Protein AF-A0A9N8VXC2-F1 (afdb_monomer)

Mean predicted aligned error: 11.15 Å

Organism: Funneliformis mosseae (NCBI:txid27381)

pLDDT: mean 72.73, std 16.95, range [31.19, 93.06]

Structure (mmCIF, N/CA/C/O backbone):
data_AF-A0A9N8VXC2-F1
#
_entry.id   AF-A0A9N8VXC2-F1
#
loop_
_atom_site.group_PDB
_atom_site.id
_atom_site.type_symbol
_atom_site.label_atom_id
_atom_site.label_alt_id
_atom_site.label_comp_id
_atom_site.label_asym_id
_atom_site.label_entity_id
_atom_site.label_seq_id
_atom_site.pdbx_PDB_ins_code
_atom_site.Cartn_x
_atom_site.Cartn_y
_atom_site.Cartn_z
_atom_site.occupancy
_atom_site.B_iso_or_equiv
_atom_site.auth_seq_id
_atom_site.auth_comp_id
_atom_site.auth_asym_id
_atom_site.auth_atom_id
_atom_site.pdbx_PDB_model_num
ATOM 1 N N . MET A 1 1 ? 21.798 -2.356 41.380 1.00 34.47 1 MET A N 1
ATOM 2 C CA . MET A 1 1 ? 22.420 -2.398 40.042 1.00 34.47 1 MET A CA 1
ATOM 3 C C . MET A 1 1 ? 21.360 -2.926 39.099 1.00 34.47 1 MET A C 1
ATOM 5 O O . MET A 1 1 ? 20.971 -4.073 39.257 1.00 34.47 1 MET A O 1
ATOM 9 N N . GLY A 1 2 ? 20.783 -2.063 38.264 1.00 38.66 2 GLY A N 1
ATOM 10 C CA . GLY A 1 2 ? 19.806 -2.486 37.261 1.00 38.66 2 GLY A CA 1
ATOM 11 C C . GLY A 1 2 ? 20.542 -3.068 36.063 1.00 38.66 2 GLY A C 1
ATOM 12 O O . GLY A 1 2 ? 21.576 -2.523 35.674 1.00 38.66 2 GLY A O 1
ATOM 13 N N . GLU A 1 3 ? 20.047 -4.178 35.522 1.00 34.31 3 GLU A N 1
ATOM 14 C CA . GLU A 1 3 ? 20.543 -4.687 34.247 1.00 34.31 3 GLU A CA 1
ATOM 15 C C . GLU A 1 3 ? 20.390 -3.607 33.165 1.00 34.31 3 GLU A C 1
ATOM 17 O O . GLU A 1 3 ? 19.384 -2.887 33.148 1.00 34.31 3 GLU A O 1
ATOM 22 N N . PRO A 1 4 ? 21.385 -3.452 32.277 1.00 35.88 4 PRO A N 1
ATOM 23 C CA . PRO A 1 4 ? 21.271 -2.522 31.172 1.00 35.88 4 PRO A CA 1
ATOM 24 C C . PRO A 1 4 ? 20.141 -2.984 30.239 1.00 35.88 4 PRO A C 1
ATOM 26 O O . PRO A 1 4 ? 19.929 -4.190 30.081 1.00 35.88 4 PRO A O 1
ATOM 29 N N . PRO A 1 5 ? 19.415 -2.051 29.598 1.00 38.06 5 PRO A N 1
ATOM 30 C CA . PRO A 1 5 ? 18.391 -2.409 28.630 1.00 38.06 5 PRO A CA 1
ATOM 31 C C . PRO A 1 5 ? 19.024 -3.254 27.523 1.00 38.06 5 PRO A C 1
ATOM 33 O O . PRO A 1 5 ? 19.973 -2.824 26.864 1.00 38.06 5 PRO A O 1
ATOM 36 N N . GLN A 1 6 ? 18.510 -4.472 27.341 1.00 33.84 6 GLN A N 1
ATOM 37 C CA . GLN A 1 6 ? 18.913 -5.330 26.237 1.00 33.84 6 GLN A CA 1
ATOM 38 C C . GLN A 1 6 ? 18.535 -4.634 24.931 1.00 33.84 6 GLN A C 1
ATOM 40 O O . GLN A 1 6 ? 17.363 -4.500 24.580 1.00 33.84 6 GLN A O 1
ATOM 45 N N . LEU A 1 7 ? 19.557 -4.164 24.223 1.00 31.19 7 LEU A N 1
ATOM 46 C CA . LEU A 1 7 ? 19.438 -3.676 22.865 1.00 31.19 7 LEU A CA 1
ATOM 47 C C . LEU A 1 7 ? 19.056 -4.884 21.995 1.00 31.19 7 LEU A C 1
ATOM 49 O O . LEU A 1 7 ? 19.912 -5.691 21.634 1.00 31.19 7 LEU A O 1
ATOM 53 N N . VAL A 1 8 ? 17.766 -5.051 21.693 1.00 35.34 8 VAL A N 1
ATOM 54 C CA . VAL A 1 8 ? 17.322 -6.025 20.688 1.00 35.34 8 VAL A CA 1
ATOM 55 C C . VAL A 1 8 ? 17.773 -5.494 19.334 1.00 35.34 8 VAL A C 1
ATOM 57 O O . VAL A 1 8 ? 17.096 -4.707 18.675 1.00 35.34 8 VAL A O 1
ATOM 60 N N . MET A 1 9 ? 18.981 -5.890 18.953 1.00 32.75 9 MET A N 1
ATOM 61 C CA . MET A 1 9 ? 19.556 -5.639 17.646 1.00 32.75 9 MET A CA 1
ATOM 62 C C . MET A 1 9 ? 18.791 -6.518 16.648 1.00 32.75 9 MET A C 1
ATOM 64 O O . MET A 1 9 ? 19.136 -7.679 16.436 1.00 32.75 9 MET A O 1
ATOM 68 N N . TYR A 1 10 ? 17.711 -5.996 16.058 1.00 39.22 10 TYR A N 1
ATOM 69 C CA . TYR A 1 10 ? 17.174 -6.587 14.836 1.00 39.22 10 TYR A CA 1
ATOM 70 C C . TYR A 1 10 ? 18.282 -6.476 13.797 1.00 39.22 10 TYR A C 1
ATOM 72 O O . TYR A 1 10 ? 18.588 -5.386 13.317 1.00 39.22 10 TYR A O 1
ATOM 80 N N . ALA A 1 11 ? 18.941 -7.597 13.523 1.00 44.69 11 ALA A N 1
ATOM 81 C CA . ALA A 1 11 ? 19.957 -7.676 12.498 1.00 44.69 11 ALA A CA 1
ATOM 82 C C . ALA A 1 11 ? 19.390 -7.062 11.207 1.00 44.69 11 ALA A C 1
ATOM 84 O O . ALA A 1 11 ? 18.290 -7.417 10.773 1.00 44.69 11 ALA A O 1
ATOM 85 N N . SER A 1 12 ? 20.128 -6.117 10.626 1.00 52.47 12 SER A N 1
ATOM 86 C CA . SER A 1 12 ? 19.813 -5.402 9.388 1.00 52.47 12 SER A CA 1
ATOM 87 C C . SER A 1 12 ? 19.928 -6.334 8.178 1.00 52.47 12 SER A C 1
ATOM 89 O O . SER A 1 12 ? 20.751 -6.130 7.292 1.00 52.47 12 SER A O 1
ATOM 91 N N . TRP A 1 13 ? 19.174 -7.429 8.182 1.00 59.50 13 TRP A N 1
ATOM 92 C CA . TRP A 1 13 ? 19.099 -8.329 7.043 1.00 59.50 13 TRP A CA 1
ATOM 93 C C . TRP A 1 13 ? 18.421 -7.568 5.923 1.00 59.50 13 TRP A C 1
ATOM 95 O O . TRP A 1 13 ? 17.366 -6.983 6.161 1.00 59.50 13 TRP A O 1
ATOM 105 N N . ASP A 1 14 ? 18.979 -7.587 4.724 1.00 75.94 14 ASP A N 1
ATOM 106 C CA . ASP A 1 14 ? 18.288 -7.048 3.561 1.00 75.94 14 ASP A CA 1
ATOM 107 C C . ASP A 1 14 ? 17.026 -7.870 3.285 1.00 75.94 14 ASP A C 1
ATOM 109 O O . ASP A 1 14 ? 16.979 -9.084 3.506 1.00 75.94 14 ASP A O 1
ATOM 113 N N . PHE A 1 15 ? 15.955 -7.204 2.854 1.00 80.38 15 PHE A N 1
ATOM 114 C CA . PHE A 1 15 ? 14.743 -7.911 2.463 1.00 80.38 15 PHE A CA 1
ATOM 115 C C . PHE A 1 15 ? 15.002 -8.706 1.178 1.00 80.38 15 PHE A C 1
ATOM 117 O O . PHE A 1 15 ? 15.416 -8.144 0.166 1.00 80.38 15 PHE A O 1
ATOM 124 N N . GLN A 1 16 ? 14.735 -10.011 1.219 1.00 76.88 16 GLN A N 1
ATOM 125 C CA . GLN A 1 16 ? 14.903 -10.901 0.075 1.00 76.88 16 GLN A CA 1
ATOM 126 C C . GLN A 1 16 ? 13.536 -11.320 -0.455 1.00 76.88 16 GLN A C 1
ATOM 128 O O . GLN A 1 16 ? 12.790 -12.049 0.200 1.00 76.88 16 GLN A O 1
ATOM 133 N N . LEU A 1 17 ? 13.213 -10.847 -1.655 1.00 82.00 17 LEU A N 1
ATOM 134 C CA . LEU A 1 17 ? 12.037 -11.288 -2.388 1.00 82.00 17 LEU A CA 1
ATOM 135 C C . LEU A 1 17 ? 12.358 -12.609 -3.091 1.00 82.00 17 LEU A C 1
ATOM 137 O O . LEU A 1 17 ? 13.365 -12.688 -3.788 1.00 82.00 17 LEU A O 1
ATOM 141 N N . SER A 1 18 ? 11.501 -13.622 -2.948 1.00 85.56 18 SER A N 1
ATOM 142 C CA . SER A 1 18 ? 11.662 -14.865 -3.719 1.00 85.56 18 SER A CA 1
ATOM 143 C C . SER A 1 18 ? 11.607 -14.604 -5.230 1.00 85.56 18 SER A C 1
ATOM 145 O O . SER A 1 18 ? 10.838 -13.751 -5.687 1.00 85.56 18 SER A O 1
ATOM 147 N N . ASP A 1 19 ? 12.385 -15.359 -6.007 1.00 87.50 19 ASP A N 1
ATOM 148 C CA . ASP A 1 19 ? 12.427 -15.229 -7.470 1.00 87.50 19 ASP A CA 1
ATOM 149 C C . ASP A 1 19 ? 11.069 -15.521 -8.122 1.00 87.50 19 ASP A C 1
ATOM 151 O O . ASP A 1 19 ? 10.680 -14.848 -9.081 1.00 87.50 19 ASP A O 1
ATOM 155 N N . ASP A 1 20 ? 10.299 -16.455 -7.560 1.00 89.81 20 ASP A N 1
ATOM 156 C CA . ASP A 1 20 ? 8.938 -16.763 -8.010 1.00 89.81 20 ASP A CA 1
ATOM 157 C C . ASP A 1 20 ? 8.014 -15.551 -7.855 1.00 89.81 20 ASP A C 1
ATOM 159 O O . ASP A 1 20 ? 7.316 -15.155 -8.794 1.00 89.81 20 ASP A O 1
ATOM 163 N N . LEU A 1 21 ? 8.042 -14.909 -6.681 1.00 86.44 21 LEU A N 1
ATOM 164 C CA . LEU A 1 21 ? 7.258 -13.705 -6.418 1.00 86.44 21 LEU A CA 1
ATOM 165 C C . LEU A 1 21 ? 7.731 -12.541 -7.293 1.00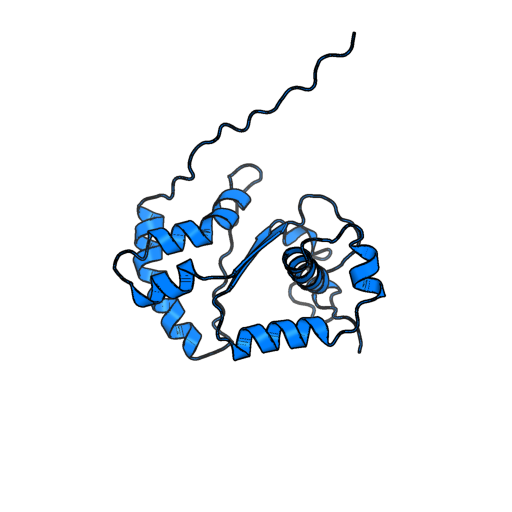 86.44 21 LEU A C 1
ATOM 167 O O . LEU A 1 21 ? 6.904 -11.813 -7.836 1.00 86.44 21 LEU A O 1
ATOM 171 N N . ARG A 1 22 ? 9.043 -12.395 -7.495 1.00 89.56 22 ARG A N 1
ATOM 172 C CA . ARG A 1 22 ? 9.618 -11.392 -8.399 1.00 89.56 22 ARG A CA 1
ATOM 173 C C . ARG A 1 22 ? 9.107 -11.561 -9.827 1.00 89.56 22 ARG A C 1
ATOM 175 O O . ARG A 1 22 ? 8.655 -10.593 -10.434 1.00 89.56 22 ARG A O 1
ATOM 182 N N . THR A 1 23 ? 9.140 -12.790 -10.334 1.00 90.81 23 THR A N 1
ATOM 183 C CA . THR A 1 23 ? 8.685 -13.149 -11.683 1.00 90.81 23 THR A CA 1
ATOM 184 C C . THR A 1 23 ? 7.185 -12.919 -11.836 1.00 90.81 23 THR A C 1
ATOM 186 O O . THR A 1 23 ? 6.733 -12.345 -12.828 1.00 90.81 23 THR A O 1
ATOM 189 N N . MET A 1 24 ? 6.399 -13.307 -10.830 1.00 93.06 24 MET A N 1
ATOM 190 C CA . MET A 1 24 ? 4.964 -13.044 -10.806 1.00 93.06 24 MET A CA 1
ATOM 191 C C . MET A 1 24 ? 4.661 -11.542 -10.801 1.00 93.06 24 MET A C 1
ATOM 193 O O . MET A 1 24 ? 3.808 -11.107 -11.571 1.00 93.06 24 MET A O 1
ATOM 197 N N . LEU A 1 25 ? 5.344 -10.739 -9.978 1.00 92.19 25 LEU A N 1
ATOM 198 C CA . LEU A 1 25 ? 5.128 -9.289 -9.927 1.00 92.19 25 LEU A CA 1
ATOM 199 C C . LEU A 1 25 ? 5.480 -8.618 -11.254 1.00 92.19 25 LEU A C 1
ATOM 201 O O . LEU A 1 2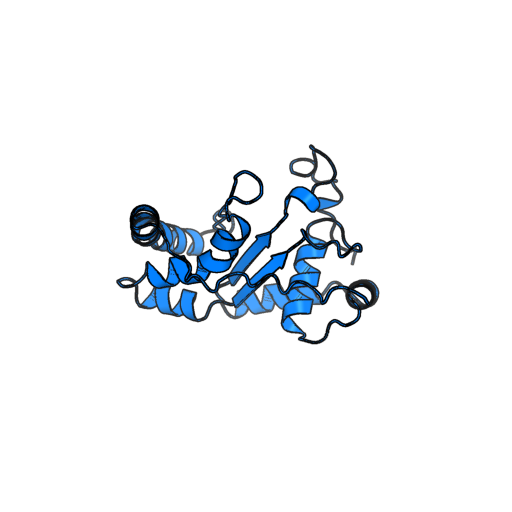5 ? 4.684 -7.819 -11.746 1.00 92.19 25 LEU A O 1
ATOM 205 N N . ALA A 1 26 ? 6.603 -9.002 -11.867 1.00 91.88 26 ALA A N 1
ATOM 206 C CA . ALA A 1 26 ? 7.015 -8.491 -13.172 1.00 91.88 26 ALA A CA 1
ATOM 207 C C . ALA A 1 26 ? 5.952 -8.743 -14.256 1.00 91.88 26 ALA A C 1
ATOM 209 O O . ALA A 1 26 ? 5.751 -7.907 -15.132 1.00 91.88 26 ALA A O 1
ATOM 210 N N . ARG A 1 27 ? 5.235 -9.873 -14.178 1.00 91.56 27 ARG A N 1
ATOM 211 C CA . ARG A 1 27 ? 4.189 -10.246 -15.139 1.00 91.56 27 ARG A CA 1
ATOM 212 C C . ARG A 1 27 ? 2.826 -9.623 -14.827 1.00 91.56 27 ARG A C 1
ATOM 214 O O . ARG A 1 27 ? 2.170 -9.087 -15.717 1.00 91.56 27 ARG A O 1
ATOM 221 N N . GLU A 1 28 ? 2.367 -9.731 -13.584 1.00 90.88 28 GLU A N 1
ATOM 222 C CA . GLU A 1 28 ? 0.980 -9.422 -13.213 1.00 90.88 28 GLU A CA 1
ATOM 223 C C . GLU A 1 28 ? 0.768 -7.946 -12.861 1.00 90.88 28 GLU A C 1
ATOM 225 O O . GLU A 1 28 ? -0.292 -7.392 -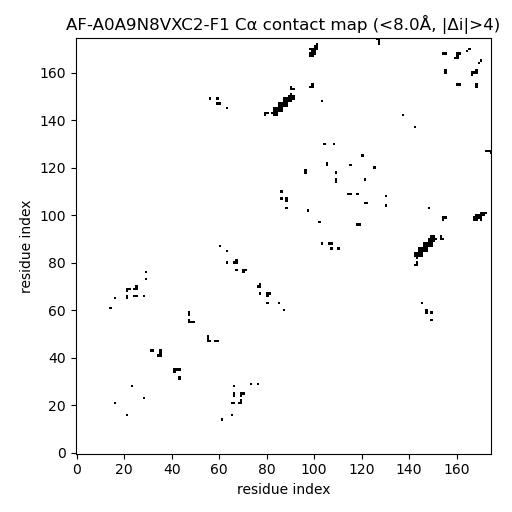13.163 1.00 90.88 28 GLU A O 1
ATOM 230 N N . PHE A 1 29 ? 1.756 -7.284 -12.249 1.00 90.38 29 PHE A N 1
ATOM 231 C CA . PHE A 1 29 ? 1.598 -5.898 -11.802 1.00 90.38 29 PHE A CA 1
ATOM 232 C C . PHE A 1 29 ? 1.360 -4.923 -12.973 1.00 90.38 29 PHE A C 1
ATOM 234 O O . PHE A 1 29 ? 0.394 -4.156 -12.905 1.00 90.38 29 PHE A O 1
ATOM 241 N N . PRO A 1 30 ? 2.139 -4.957 -14.079 1.00 89.19 30 PRO A N 1
ATOM 242 C CA . PRO A 1 30 ? 1.900 -4.075 -15.225 1.00 89.19 30 PRO A CA 1
ATOM 243 C C . PRO A 1 30 ? 0.535 -4.300 -15.868 1.00 89.19 30 PRO A C 1
ATOM 245 O O . PRO A 1 30 ? -0.170 -3.339 -16.175 1.00 89.19 30 PRO A O 1
ATOM 248 N N . LYS A 1 31 ? 0.137 -5.571 -16.016 1.00 87.44 31 LYS A N 1
ATOM 249 C CA . LYS A 1 31 ? -1.157 -5.951 -16.586 1.00 87.44 31 LYS A CA 1
ATOM 250 C C . LYS A 1 31 ? -2.303 -5.309 -15.804 1.00 87.44 31 LYS A C 1
ATOM 252 O O . LYS A 1 31 ? -3.126 -4.601 -16.383 1.00 87.44 31 LYS A O 1
ATOM 257 N N . ARG A 1 32 ? -2.298 -5.473 -14.478 1.00 83.00 32 ARG A N 1
ATOM 258 C CA . ARG A 1 32 ? -3.327 -4.890 -13.607 1.00 83.00 32 ARG A CA 1
ATOM 259 C C . ARG A 1 32 ? -3.254 -3.369 -13.530 1.00 83.00 32 ARG A C 1
ATOM 261 O O . ARG A 1 32 ? -4.276 -2.719 -13.327 1.00 83.00 32 ARG A O 1
ATOM 268 N N . TYR A 1 33 ? -2.071 -2.774 -13.678 1.00 80.12 33 TYR A N 1
ATOM 269 C CA . TYR A 1 33 ? -1.928 -1.316 -13.680 1.00 80.12 33 TYR A CA 1
ATOM 270 C C . TYR A 1 33 ? -2.615 -0.691 -14.901 1.00 80.12 33 TYR A C 1
ATOM 272 O O . TYR A 1 33 ? -3.333 0.299 -14.771 1.00 80.12 33 TYR A O 1
ATOM 280 N N . CYS A 1 34 ? -2.464 -1.305 -16.076 1.00 75.06 34 CYS A N 1
ATOM 281 C CA . CYS A 1 34 ? -3.152 -0.874 -17.293 1.00 75.06 34 CYS A CA 1
ATOM 282 C C . CYS A 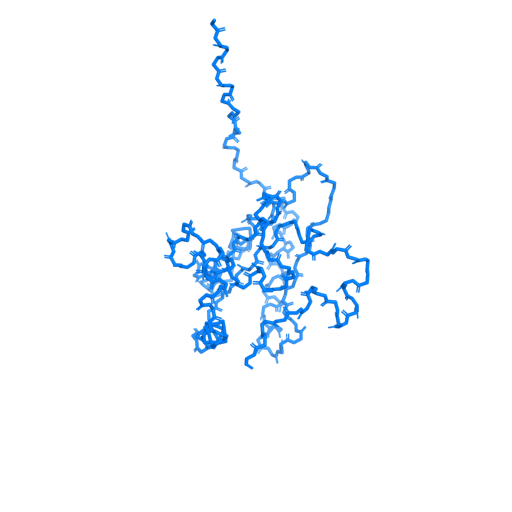1 34 ? -4.675 -1.078 -17.224 1.00 75.06 34 CYS A C 1
ATOM 284 O O . CYS A 1 34 ? -5.423 -0.271 -17.774 1.00 75.06 34 CYS A O 1
ATOM 286 N N . GLU A 1 35 ? -5.141 -2.134 -16.553 1.00 72.88 35 GLU A N 1
ATOM 287 C CA . GLU A 1 35 ? -6.571 -2.376 -16.314 1.00 72.88 35 GLU A CA 1
ATOM 288 C C . GLU A 1 35 ? -7.172 -1.325 -15.361 1.00 72.88 35 GLU A C 1
ATOM 290 O O . GLU A 1 35 ? -8.248 -0.797 -15.640 1.00 72.88 35 GLU A O 1
ATOM 295 N N . TYR A 1 36 ? -6.448 -0.937 -14.300 1.00 67.06 36 TYR A N 1
ATOM 296 C CA . TYR A 1 36 ? -6.883 0.084 -13.335 1.00 67.06 36 TYR A CA 1
ATOM 297 C C . TYR A 1 36 ? -7.134 1.460 -13.963 1.00 67.06 36 TYR A C 1
ATOM 299 O O . TYR A 1 36 ? -8.085 2.139 -13.579 1.00 67.06 36 TYR A O 1
ATOM 307 N N . GLN A 1 37 ? -6.343 1.872 -14.962 1.00 61.44 37 GLN A N 1
ATOM 308 C CA . GLN A 1 37 ? -6.558 3.161 -15.640 1.00 61.44 37 GLN A CA 1
ATOM 309 C C . GLN A 1 37 ? -7.949 3.289 -16.291 1.00 61.44 37 GLN A C 1
ATOM 311 O O . GLN A 1 37 ? -8.320 4.381 -16.719 1.00 61.44 37 GLN A O 1
ATOM 316 N N . ARG A 1 38 ? -8.723 2.199 -16.371 1.00 55.16 38 ARG A N 1
ATOM 317 C CA . ARG A 1 38 ? -10.046 2.172 -16.991 1.00 55.16 38 ARG A CA 1
ATOM 318 C C . ARG A 1 38 ? -11.214 2.224 -15.997 1.00 55.16 38 ARG A C 1
ATOM 320 O O . ARG A 1 38 ? -12.291 2.622 -16.429 1.00 55.16 38 ARG A O 1
ATOM 327 N N . ASP A 1 39 ? -11.049 1.862 -14.715 1.00 58.31 39 ASP A N 1
ATOM 328 C CA . ASP A 1 39 ? -12.178 1.769 -13.763 1.00 58.31 39 ASP A CA 1
ATOM 329 C C . ASP A 1 39 ? -11.770 1.765 -12.263 1.00 58.31 39 ASP A C 1
ATOM 331 O O . ASP A 1 39 ? -10.869 1.037 -11.843 1.00 58.31 39 ASP A O 1
ATOM 335 N N . LYS A 1 40 ? -12.506 2.524 -11.427 1.00 57.69 40 LYS A N 1
ATOM 336 C CA . LYS A 1 40 ? -12.337 2.628 -9.959 1.00 57.69 40 LYS A CA 1
ATOM 337 C C . LYS A 1 40 ? -12.639 1.323 -9.214 1.00 57.69 40 LYS A C 1
ATOM 339 O O . LYS A 1 40 ? -12.132 1.132 -8.112 1.00 57.69 40 LYS A O 1
ATOM 344 N N . VAL A 1 41 ? -13.441 0.428 -9.798 1.00 56.34 41 VAL A N 1
ATOM 345 C CA . VAL A 1 41 ? -13.775 -0.883 -9.203 1.00 56.34 41 VAL A CA 1
ATOM 346 C C . VAL A 1 41 ? -12.544 -1.802 -9.118 1.00 56.34 41 VAL A C 1
ATOM 348 O O . VAL A 1 41 ? -12.501 -2.709 -8.292 1.00 56.34 41 VAL A O 1
ATOM 351 N N . HIS A 1 42 ? -11.499 -1.532 -9.908 1.00 59.53 42 HIS A N 1
ATOM 352 C CA . HIS A 1 42 ? -10.312 -2.383 -10.035 1.00 59.53 42 HIS A CA 1
ATOM 353 C C . HIS A 1 42 ? -9.110 -1.876 -9.222 1.00 59.53 42 HIS A C 1
ATOM 355 O O . HIS A 1 42 ? -7.958 -2.127 -9.587 1.00 59.53 42 HIS A O 1
ATOM 361 N N . MET A 1 43 ? -9.351 -1.150 -8.121 1.00 70.69 43 MET A N 1
ATOM 362 C CA . MET A 1 43 ? -8.272 -0.718 -7.230 1.00 70.69 43 MET A CA 1
ATOM 363 C C . MET A 1 43 ? -7.489 -1.936 -6.728 1.00 70.69 43 MET A C 1
ATOM 365 O O . MET A 1 43 ? -8.034 -2.835 -6.082 1.00 70.69 43 MET A O 1
ATOM 369 N N . GLN A 1 44 ? -6.194 -1.976 -7.044 1.00 79.62 44 GLN A N 1
ATOM 370 C CA . GLN A 1 44 ? -5.363 -3.131 -6.728 1.00 79.62 44 GLN A CA 1
ATOM 371 C C . GLN A 1 44 ? -5.195 -3.267 -5.217 1.00 79.62 44 GLN A C 1
ATOM 373 O O . GLN A 1 44 ? -4.566 -2.431 -4.572 1.00 79.62 44 GLN A O 1
ATOM 378 N N . THR A 1 45 ? -5.736 -4.351 -4.671 1.00 84.88 45 THR A N 1
ATOM 379 C CA . THR A 1 45 ? -5.634 -4.685 -3.252 1.00 84.88 45 THR A CA 1
ATOM 380 C C . THR A 1 45 ? -4.814 -5.960 -3.098 1.00 84.88 45 THR A C 1
ATOM 382 O O . THR A 1 45 ? -5.116 -6.979 -3.719 1.00 84.88 45 THR A O 1
ATOM 385 N N . TYR A 1 46 ? -3.778 -5.899 -2.263 1.00 88.56 46 TYR A N 1
ATOM 386 C CA . TYR A 1 46 ? -2.905 -7.025 -1.938 1.00 88.56 46 TYR A CA 1
ATOM 387 C C . TYR A 1 46 ? -3.062 -7.358 -0.455 1.00 88.56 46 TYR A C 1
ATOM 389 O O . TYR A 1 46 ? -2.925 -6.480 0.394 1.00 88.56 46 TYR A O 1
ATOM 397 N N . LEU A 1 47 ? -3.359 -8.621 -0.143 1.00 89.75 47 LEU A N 1
ATOM 398 C CA . LEU A 1 47 ? -3.572 -9.088 1.226 1.00 89.75 47 LEU A CA 1
ATOM 399 C C . LEU A 1 47 ? -2.429 -10.010 1.647 1.00 89.75 47 LEU A C 1
ATOM 401 O O . LEU A 1 47 ? -2.199 -11.051 1.033 1.00 89.75 47 LEU A O 1
ATOM 405 N N . PHE A 1 48 ? -1.738 -9.641 2.722 1.00 88.44 48 PHE A N 1
ATOM 406 C CA . PHE A 1 48 ? -0.686 -10.450 3.332 1.00 88.44 48 PHE A CA 1
ATOM 407 C C . PHE A 1 48 ? -1.269 -11.188 4.540 1.00 88.44 48 PHE A C 1
ATOM 409 O O . PHE A 1 48 ? -1.426 -10.606 5.610 1.00 88.44 48 PHE A O 1
ATOM 416 N N . LEU A 1 49 ? -1.609 -12.469 4.366 1.00 87.88 49 LEU A N 1
ATOM 417 C CA . LEU A 1 49 ? -2.251 -13.305 5.388 1.00 87.88 49 LEU A CA 1
ATOM 418 C C . LEU A 1 49 ? -1.324 -14.450 5.807 1.00 87.88 49 LEU A C 1
ATOM 420 O O . LEU A 1 49 ? -0.856 -15.207 4.964 1.00 87.88 49 LEU A O 1
ATOM 424 N N . ALA A 1 50 ? -1.051 -14.563 7.106 1.00 85.88 50 ALA A N 1
ATOM 425 C CA . ALA A 1 50 ? -0.194 -15.580 7.724 1.00 85.88 50 ALA A CA 1
ATOM 426 C C . ALA A 1 50 ? -0.220 -15.459 9.267 1.00 85.88 50 ALA A C 1
ATOM 428 O O . ALA A 1 50 ? -0.752 -14.491 9.822 1.00 85.88 50 ALA A O 1
ATOM 429 N N . GLY A 1 51 ? 0.395 -16.413 9.971 1.00 84.19 51 GLY A N 1
ATOM 430 C CA . GLY A 1 51 ? 0.529 -16.400 11.435 1.00 84.19 51 GLY A CA 1
ATOM 431 C C . GLY A 1 51 ? 1.376 -15.241 11.983 1.00 84.19 51 GLY A C 1
ATOM 432 O O . GLY A 1 51 ? 2.047 -14.519 11.241 1.00 84.19 51 GLY A O 1
ATOM 433 N N . ALA A 1 52 ? 1.330 -15.010 13.296 1.00 82.31 52 ALA A N 1
ATOM 434 C CA . ALA A 1 52 ? 2.209 -14.036 13.950 1.00 82.31 52 ALA A CA 1
ATOM 435 C C . ALA A 1 52 ? 3.692 -14.409 13.741 1.00 82.31 52 ALA A C 1
ATOM 437 O O . ALA A 1 52 ? 4.035 -15.586 13.676 1.00 82.31 52 ALA A O 1
ATOM 438 N N . GLY A 1 53 ? 4.567 -13.410 13.590 1.00 82.19 53 GLY A N 1
ATOM 439 C CA . GLY A 1 53 ? 6.011 -13.633 13.421 1.00 82.19 53 GLY A CA 1
ATOM 440 C C . GLY A 1 53 ? 6.471 -14.120 12.038 1.00 82.19 53 GLY A C 1
ATOM 441 O O . GLY A 1 53 ? 7.667 -14.271 11.827 1.00 82.19 53 GLY A O 1
ATOM 442 N N . THR A 1 54 ? 5.581 -14.303 11.057 1.00 85.75 54 THR A N 1
ATOM 443 C CA . THR A 1 54 ? 5.951 -14.809 9.714 1.00 85.75 54 THR A CA 1
ATOM 444 C C . THR A 1 54 ? 6.429 -13.727 8.735 1.00 85.75 54 THR A C 1
ATOM 446 O O . THR A 1 54 ? 6.519 -13.964 7.533 1.00 85.75 54 THR A O 1
ATOM 449 N N . GLY A 1 55 ? 6.673 -12.503 9.211 1.00 85.62 55 GLY A N 1
ATOM 450 C CA . GLY A 1 55 ? 7.153 -11.403 8.370 1.00 85.62 55 GLY A CA 1
ATOM 451 C C . GLY A 1 55 ? 6.098 -10.746 7.467 1.00 85.62 55 GLY A C 1
ATOM 452 O O . GLY A 1 55 ? 6.476 -10.105 6.490 1.00 85.62 55 GLY A O 1
ATOM 453 N N . LYS A 1 56 ? 4.793 -10.858 7.766 1.00 89.38 56 LYS A N 1
ATOM 454 C CA . LYS A 1 56 ? 3.714 -10.183 7.004 1.00 89.38 56 LYS A CA 1
ATOM 455 C C . LYS A 1 56 ? 3.935 -8.680 6.860 1.00 89.38 56 LYS A C 1
ATOM 457 O O . LYS A 1 56 ? 4.023 -8.178 5.746 1.00 89.38 56 LYS A O 1
ATOM 462 N N . SER A 1 57 ? 4.078 -7.990 7.991 1.00 87.69 57 SER A N 1
ATOM 463 C CA . SER A 1 57 ? 4.278 -6.542 8.054 1.00 87.69 57 SER A CA 1
ATOM 464 C C . SER A 1 57 ? 5.522 -6.130 7.279 1.00 87.69 57 SER A C 1
ATOM 466 O O . SER A 1 57 ? 5.523 -5.131 6.568 1.00 87.69 57 SER A O 1
ATOM 468 N N . ARG A 1 58 ? 6.577 -6.952 7.348 1.00 88.06 58 ARG A N 1
ATOM 469 C CA . ARG A 1 58 ? 7.808 -6.730 6.593 1.00 88.06 58 ARG A CA 1
ATOM 470 C C . ARG A 1 58 ? 7.582 -6.851 5.085 1.00 88.06 58 ARG A C 1
ATOM 472 O O . ARG A 1 58 ? 7.949 -5.937 4.362 1.00 88.06 58 ARG A O 1
ATOM 479 N N . ASN A 1 59 ? 6.930 -7.916 4.619 1.00 88.94 59 ASN A N 1
ATOM 480 C CA . ASN A 1 59 ? 6.583 -8.074 3.203 1.00 88.94 59 ASN A CA 1
ATOM 481 C C . ASN A 1 59 ? 5.690 -6.932 2.695 1.00 88.94 59 ASN A C 1
ATOM 483 O O . ASN A 1 59 ? 5.928 -6.409 1.611 1.00 88.94 59 ASN A O 1
ATOM 487 N N . ALA A 1 60 ? 4.700 -6.512 3.485 1.00 90.12 60 ALA A N 1
ATOM 488 C CA . ALA A 1 60 ? 3.807 -5.417 3.124 1.00 90.12 60 ALA A CA 1
ATOM 489 C C . ALA A 1 60 ? 4.552 -4.071 3.036 1.00 90.12 60 ALA A C 1
ATOM 491 O O . ALA A 1 60 ? 4.381 -3.327 2.072 1.00 90.12 60 ALA A O 1
ATOM 492 N N . ASN A 1 61 ? 5.436 -3.781 3.996 1.00 89.81 61 ASN A N 1
ATOM 493 C CA . ASN A 1 61 ? 6.237 -2.554 4.010 1.00 89.81 61 ASN A CA 1
ATOM 494 C C . ASN A 1 61 ? 7.246 -2.483 2.854 1.00 89.81 61 ASN A C 1
ATOM 496 O O . ASN A 1 61 ? 7.501 -1.393 2.335 1.00 89.81 61 ASN A O 1
ATOM 500 N N . GLU A 1 62 ? 7.791 -3.628 2.441 1.00 91.00 62 GLU A N 1
ATOM 501 C CA . GLU A 1 62 ? 8.753 -3.754 1.339 1.00 91.00 62 GLU A CA 1
ATOM 502 C C . GLU A 1 62 ? 8.085 -3.954 -0.029 1.00 91.00 62 GLU A C 1
ATOM 504 O O . GLU A 1 62 ? 8.762 -4.023 -1.058 1.00 91.00 62 GLU A O 1
ATOM 509 N N . PHE A 1 63 ? 6.752 -4.033 -0.082 1.00 91.94 63 PHE A N 1
ATOM 510 C CA . PHE A 1 63 ? 6.025 -4.365 -1.305 1.00 91.94 63 PHE A CA 1
ATOM 511 C C . PHE A 1 63 ? 6.259 -3.352 -2.431 1.00 91.94 63 PHE A C 1
ATOM 513 O O . PHE A 1 63 ? 6.504 -3.747 -3.568 1.00 91.94 63 PHE A O 1
ATOM 520 N N . HIS A 1 64 ? 6.253 -2.051 -2.123 1.00 92.62 64 HIS A N 1
ATOM 521 C CA . HIS A 1 64 ? 6.557 -0.991 -3.097 1.00 92.62 64 HIS A CA 1
ATOM 522 C C . HIS A 1 64 ? 7.929 -1.200 -3.756 1.00 92.62 64 HIS A C 1
ATOM 524 O O . HIS A 1 64 ? 8.025 -1.211 -4.984 1.00 92.62 64 HIS A O 1
ATOM 530 N N . MET A 1 65 ? 8.966 -1.450 -2.953 1.00 92.56 65 MET A N 1
ATOM 531 C CA . MET A 1 65 ? 10.322 -1.697 -3.450 1.00 92.56 65 MET A CA 1
ATOM 532 C C . MET A 1 65 ? 10.410 -3.018 -4.216 1.00 92.56 65 MET A C 1
ATOM 534 O O . MET A 1 65 ? 11.092 -3.105 -5.235 1.00 92.56 65 MET A O 1
ATOM 538 N N . SER A 1 66 ? 9.674 -4.035 -3.773 1.00 92.56 66 SER A N 1
ATOM 539 C CA . SER A 1 66 ? 9.574 -5.333 -4.445 1.00 92.56 66 SER A CA 1
ATOM 540 C C . SER A 1 66 ? 8.982 -5.198 -5.847 1.00 92.56 66 SER A C 1
ATOM 542 O O . SER A 1 66 ? 9.546 -5.717 -6.811 1.00 92.56 66 SER A O 1
ATOM 544 N N . VAL A 1 67 ? 7.892 -4.436 -5.974 1.00 93.00 67 VAL A N 1
ATOM 545 C CA . VAL A 1 67 ? 7.296 -4.086 -7.265 1.00 93.00 67 VAL A CA 1
ATOM 546 C C . VAL A 1 67 ? 8.296 -3.291 -8.094 1.00 93.00 67 VAL A C 1
ATOM 548 O O . VAL A 1 67 ? 8.593 -3.695 -9.214 1.00 93.00 67 VAL A O 1
ATOM 551 N N . LEU A 1 68 ? 8.879 -2.218 -7.554 1.00 92.88 68 LEU A N 1
ATOM 552 C CA . LEU A 1 68 ? 9.840 -1.380 -8.274 1.00 92.88 68 LEU A CA 1
ATOM 553 C C . LEU A 1 68 ? 10.997 -2.199 -8.870 1.00 92.88 68 LEU A C 1
ATOM 555 O O . LEU A 1 68 ? 11.353 -2.022 -10.035 1.00 92.88 68 LEU A O 1
ATOM 559 N N . ASN A 1 69 ? 11.541 -3.125 -8.082 1.00 91.25 69 ASN A N 1
ATOM 560 C CA . ASN A 1 69 ? 12.643 -3.998 -8.474 1.00 91.25 69 ASN A CA 1
ATOM 561 C C . ASN A 1 69 ? 12.237 -5.070 -9.497 1.00 91.25 69 ASN A C 1
ATOM 563 O O . ASN A 1 69 ? 13.104 -5.582 -10.202 1.00 91.25 69 ASN A O 1
ATOM 567 N N . SER A 1 70 ? 10.949 -5.413 -9.586 1.00 92.19 70 SER A N 1
ATOM 568 C CA . SER A 1 70 ? 10.419 -6.348 -10.589 1.00 92.19 70 SER A CA 1
ATOM 569 C C . SER A 1 70 ? 10.173 -5.701 -11.960 1.00 92.19 70 SER A C 1
ATOM 571 O O . SER A 1 70 ? 10.047 -6.399 -12.959 1.00 92.19 70 SER A O 1
ATOM 573 N N . LEU A 1 71 ? 10.139 -4.366 -12.037 1.00 92.44 71 LEU A N 1
ATOM 574 C CA . LEU A 1 71 ? 9.764 -3.609 -13.237 1.00 92.44 71 LEU A CA 1
ATOM 575 C C . LEU A 1 71 ? 10.967 -3.189 -14.103 1.00 92.44 71 LEU A C 1
ATOM 577 O O . LEU A 1 71 ? 10.941 -2.107 -14.693 1.00 92.44 71 LEU A O 1
ATOM 581 N N . SER A 1 72 ? 12.029 -4.002 -14.187 1.00 86.75 72 SER A N 1
ATOM 582 C CA . SER A 1 72 ? 13.243 -3.645 -14.951 1.00 86.75 72 SER A CA 1
ATOM 583 C C . SER A 1 72 ? 12.938 -3.300 -16.412 1.00 86.75 72 SER A C 1
ATOM 585 O O . SER A 1 72 ? 13.431 -2.290 -16.908 1.00 86.75 72 SER A O 1
ATOM 587 N N . GLU A 1 73 ? 12.047 -4.069 -17.042 1.00 87.94 73 GLU A N 1
ATOM 588 C CA . GLU A 1 73 ? 11.668 -3.929 -18.455 1.00 87.94 73 GLU A CA 1
ATOM 589 C C . GLU A 1 73 ? 10.545 -2.901 -18.698 1.00 87.94 73 GLU A C 1
ATOM 591 O O . GLU A 1 73 ? 10.266 -2.524 -19.834 1.00 87.94 73 GLU A O 1
ATOM 596 N N . HIS A 1 74 ? 9.888 -2.408 -17.642 1.00 88.50 74 HIS A N 1
ATOM 597 C CA . HIS A 1 74 ? 8.725 -1.518 -17.738 1.00 88.50 74 HIS A CA 1
ATOM 598 C C . HIS A 1 74 ? 9.079 -0.081 -17.336 1.00 88.50 74 HIS A C 1
ATOM 600 O O . HIS A 1 74 ? 8.570 0.443 -16.347 1.00 88.50 74 HIS A O 1
ATOM 606 N N . THR A 1 75 ? 9.945 0.576 -18.111 1.00 86.94 75 THR A N 1
ATOM 607 C CA . THR A 1 75 ? 10.563 1.875 -17.768 1.00 86.94 75 THR A CA 1
ATOM 608 C C . THR A 1 75 ? 9.565 2.976 -17.393 1.00 86.94 75 THR A C 1
ATOM 610 O O . THR A 1 75 ? 9.746 3.629 -16.367 1.00 86.94 75 THR A O 1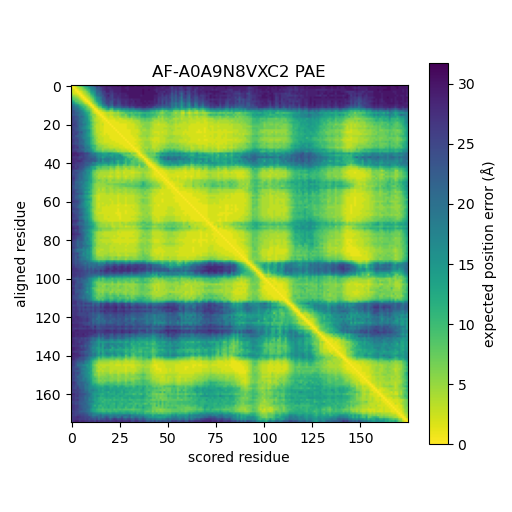
ATOM 613 N N . ALA A 1 76 ? 8.481 3.155 -18.153 1.00 87.62 76 ALA A N 1
ATOM 614 C CA . ALA A 1 76 ? 7.463 4.167 -17.852 1.00 87.62 76 ALA A CA 1
ATOM 615 C C . ALA A 1 76 ? 6.727 3.880 -16.530 1.00 87.62 76 ALA A C 1
ATOM 617 O O . ALA A 1 76 ? 6.618 4.750 -15.667 1.00 87.62 76 ALA A O 1
ATOM 618 N N . LEU A 1 77 ? 6.277 2.637 -16.327 1.00 88.50 77 LEU A N 1
ATOM 619 C CA . LEU A 1 77 ? 5.602 2.228 -15.091 1.00 88.50 77 LEU A CA 1
ATOM 620 C C . LEU A 1 77 ? 6.544 2.292 -13.884 1.00 88.50 77 LEU A C 1
ATOM 622 O O . LEU A 1 77 ? 6.148 2.707 -12.798 1.00 88.50 77 LEU A O 1
ATOM 626 N N . ARG A 1 78 ? 7.812 1.939 -14.088 1.00 92.50 78 ARG A N 1
ATOM 627 C CA . ARG A 1 78 ? 8.861 2.037 -13.079 1.00 92.50 78 ARG A CA 1
ATOM 628 C C . ARG A 1 78 ? 9.036 3.473 -12.591 1.00 92.50 78 ARG A C 1
ATOM 630 O O . ARG A 1 78 ? 9.186 3.662 -11.393 1.00 92.50 78 ARG A O 1
ATOM 637 N N . VAL A 1 79 ?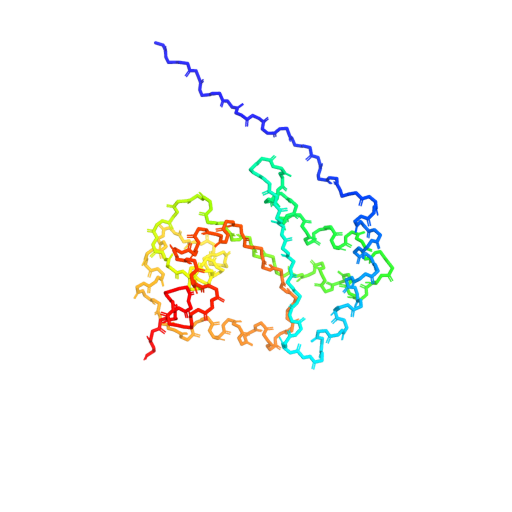 8.963 4.479 -13.470 1.00 90.12 79 VAL A N 1
ATOM 638 C CA . VAL A 1 79 ? 9.004 5.901 -13.072 1.00 90.12 79 VAL A CA 1
ATOM 639 C C . VAL A 1 79 ? 7.806 6.267 -12.194 1.00 90.12 79 VAL A C 1
ATOM 641 O O . VAL A 1 79 ? 7.980 6.954 -11.189 1.00 90.12 79 VAL A O 1
ATOM 644 N N . HIS A 1 80 ? 6.603 5.786 -12.519 1.00 87.25 80 HIS A N 1
ATOM 645 C CA . HIS A 1 80 ? 5.417 6.020 -11.688 1.00 87.25 80 HIS A CA 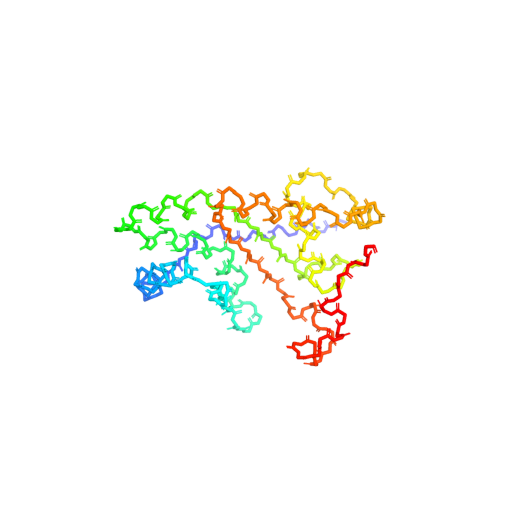1
ATOM 646 C C . HIS A 1 80 ? 5.545 5.383 -10.300 1.00 87.25 80 HIS A C 1
ATOM 648 O O . HIS A 1 80 ? 5.277 6.040 -9.297 1.00 87.25 80 HIS A O 1
ATOM 654 N N . VAL A 1 81 ? 6.004 4.130 -10.233 1.00 90.50 81 VAL A N 1
ATOM 655 C CA . VAL A 1 81 ? 6.212 3.422 -8.962 1.00 90.50 81 VAL A CA 1
ATOM 656 C C . VAL A 1 81 ? 7.364 4.040 -8.164 1.00 90.50 81 VAL A C 1
ATOM 658 O O . VAL A 1 81 ? 7.242 4.200 -6.954 1.00 90.50 81 VAL A O 1
ATOM 661 N N . ALA A 1 82 ? 8.459 4.451 -8.808 1.00 90.94 82 ALA A N 1
ATOM 662 C CA . ALA A 1 82 ? 9.593 5.093 -8.140 1.00 90.94 82 ALA A CA 1
ATOM 663 C C . ALA A 1 82 ? 9.208 6.425 -7.481 1.00 90.94 82 ALA A C 1
ATOM 665 O O . ALA A 1 82 ? 9.685 6.727 -6.393 1.00 90.94 82 ALA A O 1
ATOM 666 N N . ASN A 1 83 ? 8.320 7.193 -8.118 1.00 88.12 83 ASN A N 1
ATOM 667 C CA . ASN A 1 83 ? 7.826 8.475 -7.610 1.00 88.12 83 ASN A CA 1
ATOM 668 C C . ASN A 1 83 ? 6.528 8.341 -6.794 1.00 88.12 83 ASN A C 1
ATOM 670 O O . ASN A 1 83 ? 5.822 9.331 -6.583 1.00 88.12 83 ASN A O 1
ATOM 674 N N . ALA A 1 84 ? 6.166 7.124 -6.385 1.00 88.62 84 ALA A N 1
ATOM 675 C CA . ALA A 1 84 ? 4.937 6.898 -5.649 1.00 88.62 84 ALA A CA 1
ATOM 676 C C . ALA A 1 84 ? 5.022 7.426 -4.212 1.00 88.62 84 ALA A C 1
ATOM 678 O O . ALA A 1 84 ? 6.054 7.330 -3.548 1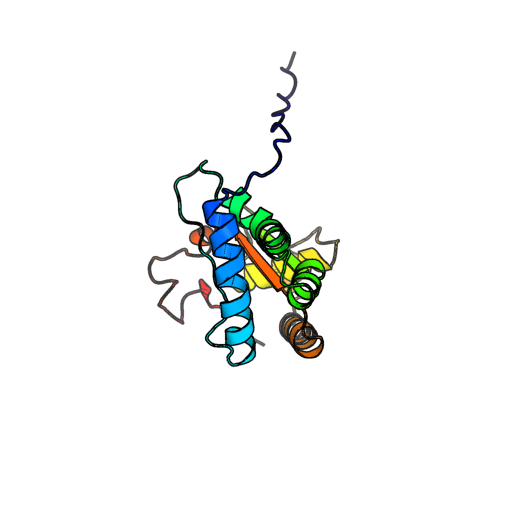.00 88.62 84 ALA A O 1
ATOM 679 N N . TRP A 1 85 ? 3.893 7.913 -3.705 1.00 86.50 85 TRP A N 1
ATOM 680 C CA . TRP A 1 85 ? 3.734 8.225 -2.289 1.00 86.50 85 TRP A CA 1
ATOM 681 C C . TRP A 1 85 ? 3.441 6.931 -1.535 1.00 86.50 85 TRP A C 1
ATOM 683 O O . TRP A 1 85 ? 2.478 6.231 -1.856 1.00 86.50 85 TRP A O 1
ATOM 693 N N . VAL A 1 86 ? 4.265 6.605 -0.540 1.00 87.75 86 VAL A N 1
ATOM 694 C CA . VAL A 1 86 ? 4.139 5.364 0.235 1.00 87.75 86 VAL A CA 1
ATOM 695 C C . VAL A 1 86 ? 3.692 5.696 1.655 1.00 87.75 86 VAL A C 1
ATOM 697 O O . VAL A 1 86 ? 4.474 6.194 2.463 1.00 87.75 86 VAL A O 1
ATOM 700 N N . PHE A 1 87 ? 2.434 5.398 1.972 1.00 86.00 87 PHE A N 1
ATOM 701 C CA . PHE A 1 87 ? 1.877 5.535 3.314 1.00 86.00 87 PHE A CA 1
ATOM 702 C C . PHE A 1 87 ? 1.940 4.190 4.026 1.00 86.00 87 PHE A C 1
ATOM 704 O O . PHE A 1 87 ? 1.353 3.213 3.565 1.00 86.00 87 PHE A O 1
ATOM 711 N N . ARG A 1 88 ? 2.637 4.143 5.162 1.00 87.50 88 ARG A N 1
ATOM 712 C CA . ARG A 1 88 ? 2.716 2.959 6.025 1.00 87.50 88 ARG A CA 1
ATOM 713 C C . ARG A 1 88 ? 1.950 3.239 7.307 1.00 87.50 88 ARG A C 1
ATOM 715 O O . ARG A 1 88 ? 2.400 4.010 8.150 1.00 87.50 88 ARG A O 1
ATOM 722 N N . ILE A 1 89 ? 0.778 2.637 7.421 1.00 84.88 89 ILE A N 1
ATOM 723 C CA . ILE A 1 89 ? -0.155 2.836 8.520 1.00 84.88 89 ILE A CA 1
ATOM 724 C C . ILE A 1 89 ? -0.197 1.552 9.341 1.00 84.88 89 ILE A C 1
ATOM 726 O O . ILE A 1 89 ? -0.575 0.507 8.824 1.00 84.88 89 ILE A O 1
ATOM 730 N N . SER A 1 90 ? 0.196 1.622 10.612 1.00 83.62 90 SER A N 1
ATOM 731 C CA . SER A 1 90 ? 0.178 0.470 11.520 1.00 83.62 90 SER A CA 1
ATOM 732 C C . SER A 1 90 ? -0.779 0.700 12.685 1.00 83.62 90 SER A C 1
ATOM 734 O O . SER A 1 90 ? -0.771 1.769 13.304 1.00 83.62 90 SER A O 1
ATOM 736 N N . PHE A 1 91 ? -1.577 -0.325 12.982 1.00 80.19 91 PHE A N 1
ATOM 737 C CA . PHE A 1 91 ? -2.515 -0.383 14.104 1.00 80.19 91 PHE A CA 1
ATOM 738 C C . PHE A 1 91 ? -2.069 -1.339 15.223 1.00 80.19 91 PHE A C 1
ATOM 740 O O . PHE A 1 91 ? -2.720 -1.403 16.260 1.00 80.19 91 PHE A O 1
ATOM 747 N N . GLU A 1 92 ? -0.943 -2.039 15.054 1.00 71.94 92 GLU A N 1
ATOM 748 C CA . GLU A 1 92 ? -0.396 -2.983 16.047 1.00 71.94 92 GLU A CA 1
ATOM 749 C C . GLU A 1 92 ? 0.048 -2.278 17.346 1.00 71.94 92 GLU A C 1
ATOM 751 O O . GLU A 1 92 ? -0.075 -2.829 18.436 1.00 71.94 92 GLU A O 1
ATOM 756 N N . ASN A 1 93 ? 0.495 -1.019 17.255 1.00 61.72 93 ASN A N 1
ATOM 757 C CA . ASN A 1 93 ? 0.989 -0.241 18.394 1.00 61.72 93 ASN A CA 1
ATOM 758 C C . ASN A 1 93 ? -0.064 0.746 18.922 1.00 61.72 93 ASN A C 1
ATOM 760 O O . ASN A 1 93 ? 0.110 1.957 18.809 1.00 61.72 93 ASN A O 1
ATOM 764 N N . GLY A 1 94 ? -1.163 0.222 19.470 1.00 51.69 94 GLY A N 1
ATOM 765 C CA . GLY A 1 94 ? -1.927 0.790 20.595 1.00 51.69 94 GLY A CA 1
ATOM 766 C C . GLY A 1 94 ? -2.329 2.274 20.618 1.00 51.69 94 GLY A C 1
ATOM 767 O O . GLY A 1 94 ? -2.700 2.750 21.688 1.00 51.69 94 GLY A O 1
ATOM 768 N N . SER A 1 95 ? -2.279 3.043 19.525 1.00 51.00 95 SER A N 1
ATOM 769 C CA . SER A 1 95 ? -2.719 4.442 19.569 1.00 51.00 95 SER A CA 1
ATOM 770 C C . SER A 1 95 ? -4.250 4.501 19.531 1.00 51.00 95 SER A C 1
ATOM 772 O O . SER A 1 95 ? -4.893 4.511 18.480 1.00 51.00 95 SER A O 1
ATOM 774 N N . SER A 1 96 ? -4.800 4.475 20.736 1.00 52.03 96 SER A N 1
ATOM 775 C CA . SER A 1 96 ? -6.205 4.439 21.103 1.00 52.03 96 SER A CA 1
ATOM 776 C C . SER A 1 96 ? -6.890 5.786 20.887 1.00 52.03 96 SER A C 1
ATOM 778 O O . SER A 1 96 ? -6.980 6.565 21.831 1.00 52.03 96 SER A O 1
ATOM 780 N N . VAL A 1 97 ? -7.378 6.090 19.682 1.00 52.22 97 VAL A N 1
ATOM 781 C CA . VAL A 1 97 ? -8.350 7.197 19.543 1.00 52.22 97 VAL A CA 1
ATOM 782 C C . VAL A 1 97 ? -9.380 6.991 18.424 1.00 52.22 97 VAL A C 1
ATOM 784 O O . VAL A 1 97 ? -10.482 7.513 18.537 1.00 52.22 97 VAL A O 1
ATOM 787 N N . GLU A 1 98 ? -9.100 6.217 17.370 1.00 59.94 98 GLU A N 1
ATOM 788 C CA . GLU A 1 98 ? -9.945 6.252 16.162 1.00 59.94 98 GLU A CA 1
ATOM 789 C C . GLU A 1 98 ? -10.457 4.883 15.714 1.00 59.94 98 GLU A C 1
ATOM 791 O O . GLU A 1 98 ? -9.738 3.885 15.767 1.00 59.94 98 GLU A O 1
ATOM 796 N N . ILE A 1 99 ? -11.707 4.865 15.241 1.00 64.25 99 ILE A N 1
ATOM 797 C CA . ILE A 1 99 ? -12.402 3.677 14.745 1.00 64.25 99 ILE A CA 1
ATOM 798 C C . ILE A 1 99 ? -12.422 3.714 13.211 1.00 64.25 99 ILE A C 1
ATOM 800 O O . ILE A 1 99 ? -12.671 4.760 12.607 1.00 64.25 99 ILE A O 1
ATOM 804 N N . GLY A 1 100 ? -12.178 2.563 12.585 1.00 67.81 100 GLY A N 1
ATOM 805 C CA . GLY A 1 100 ? -12.467 2.356 11.169 1.00 67.81 100 GLY A CA 1
ATOM 806 C C . GLY A 1 100 ? -11.614 3.163 10.187 1.00 67.81 100 GLY A C 1
ATOM 807 O O . GLY A 1 100 ? -10.441 3.455 10.421 1.00 67.81 100 GLY A O 1
ATOM 808 N N . ILE A 1 101 ? -12.212 3.502 9.045 1.00 68.81 101 ILE A N 1
ATOM 809 C CA . ILE A 1 101 ? -11.538 4.152 7.911 1.00 68.81 101 ILE A CA 1
ATOM 810 C C . ILE A 1 101 ? -11.037 5.571 8.220 1.00 68.81 101 ILE A C 1
ATOM 812 O O . ILE A 1 101 ? -10.033 6.006 7.651 1.00 68.81 101 ILE A O 1
ATOM 816 N N . THR A 1 102 ? -11.678 6.264 9.165 1.00 69.56 102 THR A N 1
ATOM 817 C CA . THR A 1 102 ? -11.245 7.588 9.641 1.00 69.56 102 THR A CA 1
ATOM 818 C C . THR A 1 102 ? -9.826 7.518 10.209 1.00 69.56 102 THR A C 1
ATOM 820 O O . THR A 1 102 ? -8.975 8.320 9.832 1.00 69.56 102 THR A O 1
ATOM 823 N N . ALA A 1 103 ? -9.516 6.453 10.959 1.00 74.69 103 ALA A N 1
ATOM 824 C CA . ALA A 1 103 ? -8.189 6.221 11.525 1.00 74.69 103 ALA A CA 1
ATOM 825 C C . ALA A 1 103 ? -7.085 6.122 10.459 1.00 74.69 103 ALA A C 1
ATOM 827 O O . ALA A 1 103 ? -5.946 6.532 10.689 1.00 74.69 103 ALA A O 1
ATOM 828 N N . ILE A 1 104 ? -7.405 5.577 9.282 1.00 77.38 104 ILE A N 1
ATOM 829 C CA . ILE A 1 104 ? -6.468 5.486 8.158 1.00 77.38 104 ILE A CA 1
ATOM 830 C C . ILE A 1 104 ? -6.237 6.880 7.567 1.00 77.38 104 ILE A C 1
ATOM 832 O O . ILE A 1 104 ? -5.087 7.296 7.418 1.00 77.38 104 ILE A O 1
ATOM 836 N N . GLY A 1 105 ? -7.315 7.616 7.279 1.00 73.06 105 GLY A N 1
ATOM 837 C CA . GLY A 1 105 ? -7.251 8.964 6.708 1.00 73.06 105 GLY A CA 1
ATOM 838 C C . GLY A 1 105 ? -6.489 9.951 7.593 1.00 73.06 105 GLY A C 1
ATOM 839 O O . GLY A 1 105 ? -5.607 10.662 7.105 1.00 73.06 105 GLY A O 1
ATOM 840 N N . THR A 1 106 ? -6.755 9.950 8.901 1.00 72.50 106 THR A N 1
ATOM 841 C CA . THR A 1 106 ? -6.044 10.796 9.868 1.00 72.50 106 THR A CA 1
ATOM 842 C C . THR A 1 106 ? -4.561 10.452 9.912 1.00 72.50 106 THR A C 1
ATOM 844 O O . THR A 1 106 ? -3.716 11.338 9.800 1.00 72.50 106 THR A O 1
ATOM 847 N N . ARG A 1 107 ? -4.206 9.161 9.976 1.00 75.31 107 ARG A N 1
ATOM 848 C CA . ARG A 1 107 ? -2.797 8.736 9.976 1.00 75.31 107 ARG A CA 1
ATOM 849 C C . ARG A 1 107 ? -2.062 9.109 8.695 1.00 75.31 107 ARG A C 1
ATOM 851 O O . ARG A 1 107 ? -0.889 9.473 8.771 1.00 75.31 107 ARG A O 1
ATOM 858 N N . MET A 1 108 ? -2.730 9.061 7.543 1.00 77.44 108 MET A N 1
ATOM 859 C CA . MET A 1 108 ? -2.151 9.535 6.285 1.00 77.44 108 MET A CA 1
ATOM 860 C C . MET A 1 108 ? -1.847 11.036 6.343 1.00 77.44 108 MET A C 1
ATOM 862 O O . MET A 1 108 ? -0.747 11.437 5.976 1.00 77.44 108 MET A O 1
ATOM 866 N N . LEU A 1 109 ? -2.764 11.861 6.862 1.00 72.69 109 LEU A N 1
ATOM 867 C CA . LEU A 1 109 ? -2.513 13.296 7.047 1.00 72.69 109 LEU A CA 1
ATOM 868 C C . LEU A 1 109 ? -1.379 13.565 8.043 1.00 72.69 109 LEU A C 1
ATOM 870 O O . LEU A 1 109 ? -0.515 14.399 7.777 1.00 72.69 109 LEU A O 1
ATOM 874 N N . CYS A 1 110 ? -1.334 12.833 9.156 1.00 71.38 110 CYS A N 1
ATOM 875 C CA . CYS A 1 110 ? -0.255 12.946 10.137 1.00 71.38 110 CYS A CA 1
ATOM 876 C C . CYS A 1 110 ? 1.116 12.601 9.537 1.00 71.38 110 CYS A C 1
ATOM 878 O O . CYS A 1 110 ? 2.107 13.253 9.859 1.00 71.38 110 CYS A O 1
ATOM 880 N N . ALA A 1 111 ? 1.181 11.606 8.645 1.00 71.75 111 ALA A N 1
ATOM 881 C CA . ALA A 1 111 ? 2.413 11.252 7.941 1.00 71.75 111 ALA A CA 1
ATOM 882 C C . ALA A 1 111 ? 2.908 12.382 7.015 1.00 71.75 111 ALA A C 1
ATOM 884 O O . ALA A 1 111 ? 4.111 12.513 6.805 1.00 71.75 111 ALA A O 1
ATOM 885 N N . LEU A 1 112 ? 2.000 13.216 6.495 1.00 70.31 112 LEU A N 1
ATOM 886 C CA . LEU A 1 112 ? 2.326 14.360 5.638 1.00 70.31 112 LEU A CA 1
ATOM 887 C C . LEU A 1 112 ? 2.740 15.601 6.426 1.00 70.31 112 LEU A C 1
ATOM 889 O O . LEU A 1 112 ? 3.612 16.342 5.982 1.00 70.31 112 LEU A O 1
ATOM 893 N N . SER A 1 113 ? 2.111 15.850 7.576 1.00 63.22 113 SER A N 1
ATOM 894 C CA . SER A 1 113 ? 2.320 17.087 8.333 1.00 63.22 113 SER A CA 1
ATOM 895 C C . SER A 1 113 ? 3.636 17.119 9.120 1.00 63.22 113 SER A C 1
ATOM 897 O O . SER A 1 113 ? 3.974 18.157 9.684 1.00 63.22 113 SER A O 1
ATOM 899 N N . MET A 1 114 ? 4.390 16.009 9.169 1.00 53.62 114 MET A N 1
ATOM 900 C CA . MET A 1 114 ? 5.674 15.825 9.883 1.00 53.62 114 MET A CA 1
ATOM 901 C C . MET A 1 114 ? 5.670 16.223 11.378 1.00 53.62 114 MET A C 1
ATOM 903 O O . MET A 1 114 ? 6.702 16.146 12.036 1.00 53.62 114 MET A O 1
ATOM 907 N N . SER A 1 115 ? 4.529 16.639 11.934 1.00 50.03 115 SER A N 1
ATOM 908 C CA . SER A 1 115 ? 4.391 17.246 13.261 1.00 50.03 115 SER A CA 1
ATOM 909 C C . SER A 1 115 ? 3.025 16.904 13.848 1.00 50.03 115 SER A C 1
ATOM 911 O O . SER A 1 115 ? 2.149 17.756 13.963 1.00 50.03 115 SER A O 1
ATOM 913 N N . CYS A 1 116 ? 2.814 15.644 14.225 1.00 51.81 116 CYS A N 1
ATOM 914 C CA . CYS A 1 116 ? 1.619 15.268 14.974 1.00 51.81 116 CYS A CA 1
ATOM 915 C C . CYS A 1 116 ? 2.000 14.813 16.383 1.00 51.81 116 CYS A C 1
ATOM 917 O O . CYS A 1 116 ? 2.018 13.628 16.701 1.00 51.81 116 CYS A O 1
ATOM 919 N N . SER A 1 117 ? 2.322 15.777 17.246 1.00 48.50 117 SER A N 1
ATOM 920 C CA . SER A 1 117 ? 2.514 15.532 18.680 1.00 48.50 117 SER A CA 1
ATOM 921 C C . SER A 1 117 ? 1.188 15.312 19.426 1.00 48.50 117 SER A C 1
ATOM 923 O O . SER A 1 117 ? 1.206 14.968 20.606 1.00 48.50 117 SER A O 1
ATOM 925 N N . LYS A 1 118 ? 0.033 15.478 18.760 1.00 54.34 118 LYS A N 1
ATOM 926 C CA . LYS A 1 118 ? -1.309 15.306 19.338 1.00 54.34 118 LYS A CA 1
ATOM 927 C C . LYS A 1 118 ? -2.297 14.759 18.299 1.00 54.34 118 LYS A C 1
ATOM 929 O O . LYS A 1 118 ? -3.064 15.505 17.704 1.00 54.34 118 LYS A O 1
ATOM 934 N N . PHE A 1 119 ? -2.311 13.439 18.115 1.00 53.25 119 PHE A N 1
ATOM 935 C CA . PHE A 1 119 ? -3.293 12.747 17.260 1.00 53.25 119 PHE A CA 1
ATOM 936 C C . PHE A 1 119 ? -4.741 13.168 17.565 1.00 53.25 119 PHE A C 1
ATOM 938 O O . PHE A 1 119 ? -5.516 13.444 16.659 1.00 53.25 119 PHE A O 1
ATOM 945 N N . GLY A 1 120 ? -5.078 13.310 18.853 1.00 51.44 120 GLY A N 1
ATOM 946 C CA . GLY A 1 120 ? -6.419 13.705 19.291 1.00 51.44 120 GLY A CA 1
ATOM 947 C C . GLY A 1 120 ? -6.846 15.124 18.898 1.00 51.44 120 GLY A C 1
ATOM 948 O O . GLY A 1 120 ? -8.038 15.359 18.740 1.00 51.44 120 GLY A O 1
ATOM 949 N N . SER A 1 121 ? -5.914 16.071 18.713 1.00 51.91 121 SER A N 1
ATOM 950 C CA . SER A 1 121 ? -6.282 17.428 18.279 1.00 51.91 121 SER A CA 1
ATOM 951 C C . SER A 1 121 ? -6.534 17.491 16.779 1.00 51.91 121 SER A C 1
ATOM 953 O O . SER A 1 121 ? -7.427 18.212 16.363 1.00 51.91 121 SER A O 1
ATOM 955 N N . VAL A 1 122 ? -5.829 16.682 15.974 1.00 54.00 122 VAL A N 1
ATOM 956 C CA . VAL A 1 122 ? -6.082 16.617 14.525 1.00 54.00 122 VAL A CA 1
ATOM 957 C C . VAL A 1 122 ? -7.521 16.223 14.236 1.00 54.00 122 VAL A C 1
ATOM 959 O O . VAL A 1 122 ? -8.056 16.767 13.290 1.00 54.00 122 VAL A O 1
ATOM 962 N N . ILE A 1 123 ? -8.119 15.341 15.050 1.00 54.22 123 ILE A N 1
ATOM 963 C CA . ILE A 1 123 ? -9.506 14.854 14.931 1.00 54.22 123 ILE A CA 1
ATOM 964 C C . ILE A 1 123 ? -10.529 15.901 15.394 1.00 54.22 123 ILE A C 1
ATOM 966 O O . ILE A 1 123 ? -11.574 16.056 14.773 1.00 54.22 123 ILE A O 1
ATOM 970 N N . ASN A 1 124 ? -10.258 16.592 16.505 1.00 53.28 124 ASN A N 1
ATOM 971 C CA . ASN A 1 124 ? -11.199 17.561 17.080 1.00 53.28 124 ASN A CA 1
ATOM 972 C C . ASN A 1 124 ? -11.213 18.885 16.312 1.00 53.28 124 ASN A C 1
ATOM 974 O O . ASN A 1 124 ? -12.262 19.509 16.193 1.00 53.28 124 ASN A O 1
ATOM 978 N N . ASP A 1 125 ? -10.062 19.277 15.769 1.00 52.88 125 ASP A N 1
ATOM 979 C CA . ASP A 1 125 ? -9.918 20.439 14.890 1.00 52.88 125 ASP A CA 1
ATOM 980 C C . ASP A 1 125 ? -10.140 20.042 13.414 1.00 52.88 125 ASP A C 1
ATOM 982 O O . ASP A 1 125 ? -9.905 20.832 12.496 1.00 52.88 125 ASP A O 1
ATOM 986 N N . TYR A 1 126 ? -10.559 18.790 13.178 1.00 50.03 126 TYR A N 1
ATOM 987 C CA . TYR A 1 126 ? -10.773 18.235 11.855 1.00 50.03 126 TYR A CA 1
ATOM 988 C C . TYR A 1 126 ? -12.077 18.735 11.244 1.00 50.03 126 TYR A C 1
ATOM 990 O O . TYR A 1 126 ? -13.146 18.167 11.473 1.00 50.03 126 TYR A O 1
ATOM 998 N N . GLU A 1 127 ? -11.998 19.737 10.375 1.00 50.75 127 GLU A N 1
ATOM 999 C CA . GLU A 1 127 ? -13.072 19.949 9.414 1.00 50.75 127 GLU A CA 1
ATOM 1000 C C . GLU A 1 127 ? -12.881 19.010 8.214 1.00 50.75 127 GLU A C 1
ATOM 1002 O O . GLU A 1 127 ? -11.831 18.958 7.559 1.00 50.75 127 GLU A O 1
ATOM 1007 N N . ALA A 1 128 ? -13.952 18.278 7.907 1.00 46.16 128 ALA A N 1
ATOM 1008 C CA . ALA A 1 128 ? -14.059 17.266 6.864 1.00 46.16 128 ALA A CA 1
ATOM 1009 C C . ALA A 1 128 ? -13.619 17.648 5.423 1.00 46.16 128 ALA A C 1
ATOM 1011 O O . ALA A 1 128 ? -13.392 16.714 4.642 1.00 46.16 128 ALA A O 1
ATOM 1012 N N . PRO A 1 129 ? -13.422 18.923 5.002 1.00 49.56 129 PRO A N 1
ATOM 1013 C CA . PRO A 1 129 ? -12.930 19.189 3.653 1.00 49.56 129 PRO A CA 1
ATOM 1014 C C . PRO A 1 129 ? -11.506 18.675 3.394 1.00 49.56 129 PRO A C 1
ATOM 1016 O O . PRO A 1 129 ? -11.166 18.419 2.243 1.00 49.56 129 PRO A O 1
ATOM 1019 N N . ILE A 1 130 ? -10.650 18.497 4.408 1.00 53.34 130 ILE A N 1
ATOM 1020 C CA . ILE A 1 130 ? -9.201 18.311 4.184 1.00 53.34 130 ILE A CA 1
ATOM 1021 C C . ILE A 1 130 ? -8.852 16.945 3.551 1.00 53.34 130 ILE A C 1
ATOM 1023 O O . ILE A 1 130 ? -7.959 16.878 2.707 1.00 53.34 130 ILE A O 1
ATOM 1027 N N . HIS A 1 131 ? -9.555 15.853 3.876 1.00 51.00 131 HIS A N 1
ATOM 1028 C CA . HIS A 1 131 ? -9.317 14.526 3.289 1.00 51.00 131 HIS A CA 1
ATOM 1029 C C . HIS A 1 131 ? -9.801 14.517 1.847 1.00 51.00 131 HIS A C 1
ATOM 1031 O O . HIS A 1 131 ? -9.117 13.997 0.972 1.00 51.00 131 HIS A O 1
ATOM 1037 N N . LEU A 1 132 ? -10.969 15.112 1.594 1.00 52.94 132 LEU A N 1
ATOM 1038 C CA . LEU A 1 132 ? -11.529 15.215 0.254 1.00 52.94 132 LEU A CA 1
ATOM 1039 C C . LEU A 1 132 ? -10.651 16.097 -0.628 1.00 52.94 132 LEU A C 1
ATOM 1041 O O . LEU A 1 132 ? -10.350 15.678 -1.735 1.00 52.94 132 LEU A O 1
ATOM 1045 N N . ILE A 1 133 ? -10.142 17.225 -0.123 1.00 55.06 133 ILE A N 1
ATOM 1046 C CA . ILE A 1 133 ? -9.164 18.069 -0.825 1.00 55.06 133 ILE A CA 1
ATOM 1047 C C . ILE A 1 133 ? -7.866 17.298 -1.081 1.00 55.06 133 ILE A C 1
ATOM 1049 O O . ILE A 1 133 ? -7.302 17.393 -2.167 1.00 55.06 133 ILE A O 1
ATOM 1053 N N . PHE A 1 134 ? -7.385 16.504 -0.123 1.00 60.69 134 PHE A N 1
ATOM 1054 C CA . PHE A 1 134 ? -6.197 15.674 -0.310 1.00 60.69 134 PHE A CA 1
ATOM 1055 C C . PHE A 1 134 ? -6.406 14.604 -1.390 1.00 60.69 134 PHE A C 1
ATOM 1057 O O . PHE A 1 134 ? -5.607 14.505 -2.321 1.00 60.69 134 PHE A O 1
ATOM 1064 N N . PHE A 1 135 ? -7.503 13.848 -1.327 1.00 61.34 135 PHE A N 1
ATOM 1065 C CA . PHE A 1 135 ? -7.860 12.886 -2.368 1.00 61.34 135 PHE A CA 1
ATOM 1066 C C . PHE A 1 135 ? -8.115 13.580 -3.711 1.00 61.34 135 PHE A C 1
ATOM 1068 O O . PHE A 1 135 ? -7.728 13.059 -4.752 1.00 61.34 135 PHE A O 1
ATOM 1075 N N . GLU A 1 136 ? -8.680 14.784 -3.715 1.00 59.91 136 GLU A N 1
ATOM 1076 C CA . GLU A 1 136 ? -8.882 15.593 -4.914 1.00 59.91 136 GLU A CA 1
ATOM 1077 C C . GLU A 1 136 ? -7.548 16.077 -5.500 1.00 59.91 136 GLU A C 1
ATOM 1079 O O . GLU A 1 136 ? -7.371 16.050 -6.716 1.00 59.91 136 GLU A O 1
ATOM 1084 N N . LEU A 1 137 ? -6.568 16.444 -4.668 1.00 58.84 137 LEU A N 1
ATOM 1085 C CA . LEU A 1 137 ? -5.204 16.778 -5.087 1.00 58.84 137 LEU A CA 1
ATOM 1086 C C . LEU A 1 137 ? -4.481 15.559 -5.662 1.00 58.84 137 LEU A C 1
ATOM 1088 O O . LEU A 1 137 ? -3.843 15.673 -6.710 1.00 58.84 137 LEU A O 1
ATOM 1092 N N . ILE A 1 138 ? -4.624 14.395 -5.027 1.00 64.44 138 ILE A N 1
ATOM 1093 C CA . ILE A 1 138 ? -4.109 13.119 -5.534 1.00 64.44 138 ILE A CA 1
ATOM 1094 C C . ILE A 1 138 ? -4.675 12.822 -6.917 1.00 64.44 138 ILE A C 1
ATOM 1096 O O . ILE A 1 138 ? -3.918 12.543 -7.849 1.00 64.44 138 ILE A O 1
ATOM 1100 N N . VAL A 1 139 ? -5.999 12.911 -7.052 1.00 65.50 139 VAL A N 1
ATOM 1101 C CA . VAL A 1 139 ? -6.709 12.627 -8.299 1.00 65.50 139 VAL A CA 1
ATOM 1102 C C . VAL A 1 139 ? -6.314 13.633 -9.380 1.00 65.50 139 VAL A C 1
ATOM 1104 O O . VAL A 1 139 ? -5.994 13.232 -10.495 1.00 65.50 139 VAL A O 1
ATOM 1107 N N . ARG A 1 140 ? -6.251 14.933 -9.061 1.00 61.22 140 ARG A N 1
ATOM 1108 C CA . ARG A 1 140 ? -5.865 15.992 -10.011 1.00 61.22 140 ARG A CA 1
ATOM 1109 C C . ARG A 1 140 ? -4.427 15.875 -10.501 1.00 61.22 140 ARG A C 1
ATOM 1111 O O . ARG A 1 140 ? -4.143 16.246 -11.636 1.00 61.22 140 ARG A O 1
ATOM 1118 N N . LYS A 1 141 ? -3.510 15.419 -9.647 1.00 65.81 141 LYS A N 1
ATOM 1119 C CA . LYS A 1 141 ? -2.082 15.296 -9.975 1.00 65.81 141 LYS A CA 1
ATOM 1120 C C . LYS A 1 141 ? -1.696 13.913 -10.496 1.00 65.81 141 LYS A C 1
ATOM 1122 O O . LYS A 1 141 ? -0.544 13.731 -10.879 1.00 65.81 141 LYS A O 1
ATOM 1127 N N . ASN A 1 142 ? -2.644 12.974 -10.548 1.00 68.75 142 ASN A N 1
ATOM 1128 C CA . ASN A 1 142 ? -2.439 11.595 -10.987 1.00 68.75 142 ASN A CA 1
ATOM 1129 C C . ASN A 1 142 ? -1.255 10.916 -10.264 1.00 68.75 142 ASN A C 1
ATOM 1131 O O . ASN A 1 142 ? -0.419 10.250 -10.881 1.00 68.75 142 ASN A O 1
ATOM 1135 N N . TYR A 1 143 ? -1.146 11.141 -8.948 1.00 76.81 143 TYR A N 1
ATOM 1136 C CA . TYR A 1 143 ? -0.087 10.533 -8.144 1.00 76.81 143 TYR A CA 1
ATOM 1137 C C . TYR A 1 143 ? -0.302 9.023 -8.018 1.00 76.81 143 TYR A C 1
ATOM 1139 O O . TYR A 1 143 ? -1.416 8.549 -7.806 1.00 76.81 143 TYR A O 1
ATOM 1147 N N . THR A 1 144 ? 0.789 8.260 -8.096 1.00 83.06 144 THR A N 1
ATOM 1148 C CA . THR A 1 144 ? 0.777 6.841 -7.719 1.00 83.06 144 THR A CA 1
ATOM 1149 C C . THR A 1 144 ? 0.901 6.740 -6.205 1.00 83.06 144 THR A C 1
ATOM 1151 O O . THR A 1 144 ? 1.764 7.388 -5.613 1.00 83.06 144 THR A O 1
ATOM 1154 N N . ILE A 1 145 ? 0.035 5.945 -5.576 1.00 84.62 145 ILE A N 1
ATOM 1155 C CA . ILE A 1 145 ? -0.008 5.788 -4.121 1.00 84.62 145 ILE A CA 1
ATOM 1156 C C . ILE A 1 145 ? 0.070 4.315 -3.760 1.00 84.62 145 ILE A C 1
ATOM 1158 O O . ILE A 1 145 ? -0.681 3.499 -4.289 1.00 84.62 145 ILE A O 1
ATOM 1162 N N . PHE A 1 146 ? 0.945 4.003 -2.811 1.00 88.62 146 PHE A N 1
ATOM 1163 C CA . PHE A 1 146 ? 0.945 2.743 -2.086 1.00 88.62 146 PHE A CA 1
ATOM 1164 C C . PHE A 1 146 ? 0.459 3.023 -0.668 1.00 88.62 146 PHE A C 1
ATOM 1166 O O . PHE A 1 146 ? 1.116 3.734 0.090 1.00 88.62 146 PHE A O 1
ATOM 1173 N N . LEU A 1 147 ? -0.697 2.467 -0.314 1.00 88.81 147 LEU A N 1
ATOM 1174 C CA . LEU A 1 147 ? -1.217 2.493 1.046 1.00 88.81 147 LEU A CA 1
ATOM 1175 C C . LEU A 1 147 ? -1.036 1.106 1.660 1.00 88.81 147 LEU A C 1
ATOM 1177 O O . LEU A 1 147 ? -1.677 0.144 1.245 1.00 88.81 147 LEU A O 1
ATOM 1181 N N . VAL A 1 148 ? -0.151 1.014 2.647 1.00 90.19 148 VAL A N 1
ATOM 1182 C CA . VAL A 1 148 ? 0.087 -0.195 3.431 1.00 90.19 148 VAL A CA 1
ATOM 1183 C C . VAL A 1 148 ? -0.633 -0.037 4.761 1.00 90.19 148 VAL A C 1
ATOM 1185 O O . VAL A 1 148 ? -0.329 0.882 5.520 1.00 90.19 148 VAL A O 1
ATOM 1188 N N . VAL A 1 149 ? -1.578 -0.935 5.033 1.00 88.06 149 VAL A N 1
ATOM 1189 C CA . VAL A 1 149 ? -2.309 -0.992 6.302 1.00 88.06 149 VAL A CA 1
ATOM 1190 C C . VAL A 1 149 ? -1.939 -2.278 7.029 1.00 88.06 149 VAL A C 1
ATOM 1192 O O . VAL A 1 149 ? -2.280 -3.369 6.579 1.00 88.06 149 VAL A O 1
ATOM 1195 N N . ASP A 1 150 ? -1.238 -2.140 8.149 1.00 88.31 150 ASP A N 1
ATOM 1196 C CA . ASP A 1 150 ? -0.825 -3.239 9.016 1.00 88.31 150 ASP A CA 1
ATOM 1197 C C . ASP A 1 150 ? -1.706 -3.310 10.267 1.00 88.31 150 ASP A C 1
ATOM 1199 O O . ASP A 1 150 ? -2.025 -2.285 10.874 1.00 88.31 150 ASP A O 1
ATOM 1203 N N . GLY A 1 151 ? -2.106 -4.522 10.648 1.00 84.31 151 GLY A N 1
ATOM 1204 C CA . GLY A 1 151 ? -3.060 -4.744 11.736 1.00 84.31 151 GLY A CA 1
ATOM 1205 C C . GLY A 1 151 ? -4.501 -4.346 11.390 1.00 84.31 151 GLY A C 1
ATOM 1206 O O . GLY A 1 151 ? -5.227 -3.881 12.262 1.00 84.31 151 GLY A O 1
ATOM 1207 N N . LEU A 1 152 ? -4.945 -4.510 10.132 1.00 81.81 152 LEU A N 1
ATOM 1208 C CA . LEU A 1 152 ? -6.321 -4.182 9.702 1.00 81.81 152 LEU A CA 1
ATOM 1209 C C . LEU A 1 152 ? -7.397 -4.848 10.582 1.00 81.81 152 LEU A C 1
ATOM 1211 O O . LEU A 1 152 ? -8.443 -4.264 10.838 1.00 81.81 152 LEU A O 1
ATOM 1215 N N . ASN A 1 153 ? -7.121 -6.049 11.091 1.00 79.38 153 ASN A N 1
ATOM 1216 C CA . ASN A 1 153 ? -7.992 -6.768 12.020 1.00 79.38 153 ASN A CA 1
ATOM 1217 C C . ASN A 1 153 ? -8.237 -6.014 13.337 1.00 79.38 153 ASN A C 1
ATOM 1219 O O . ASN A 1 153 ? -9.269 -6.234 13.955 1.00 79.38 153 ASN A O 1
ATOM 1223 N N . GLN A 1 154 ? -7.339 -5.118 13.755 1.00 79.88 154 GLN A N 1
ATOM 1224 C CA . GLN A 1 154 ? -7.526 -4.288 14.951 1.00 79.88 154 GLN A CA 1
ATOM 1225 C C . GLN A 1 154 ? -8.584 -3.194 14.742 1.00 79.88 154 GLN A C 1
ATOM 1227 O O . GLN A 1 154 ? -9.120 -2.661 15.709 1.00 79.88 154 GLN A O 1
ATOM 1232 N N . LEU A 1 155 ? -8.896 -2.854 13.485 1.00 76.44 155 LEU A N 1
ATOM 1233 C CA . LEU A 1 155 ? -9.957 -1.903 13.141 1.00 76.44 155 LEU A CA 1
ATOM 1234 C C . LEU A 1 155 ? -11.342 -2.551 13.063 1.00 76.44 155 LEU A C 1
ATOM 1236 O O . LEU A 1 155 ? -12.343 -1.836 13.056 1.00 76.44 155 LEU A O 1
ATOM 1240 N N . MET A 1 156 ? -11.402 -3.881 12.978 1.00 77.06 156 MET A N 1
ATOM 1241 C CA . MET A 1 156 ? -12.640 -4.647 12.884 1.00 77.06 156 MET A CA 1
ATOM 1242 C C . MET A 1 156 ? -12.975 -5.202 14.268 1.00 77.06 156 MET A C 1
ATOM 1244 O O . MET A 1 156 ? -12.412 -6.195 14.721 1.00 77.06 156 MET A O 1
ATOM 1248 N N . THR A 1 157 ? -13.888 -4.530 14.956 1.00 76.56 157 THR A N 1
ATOM 1249 C CA . THR A 1 157 ? -14.316 -4.874 16.319 1.00 76.56 157 THR A CA 1
ATOM 1250 C C . THR A 1 157 ? -15.396 -5.953 16.342 1.00 76.56 157 THR A C 1
ATOM 1252 O O . THR A 1 157 ? -15.525 -6.683 17.324 1.00 76.56 157 THR A O 1
ATOM 1255 N N . LYS A 1 158 ? -16.168 -6.077 15.257 1.00 81.12 158 LYS A N 1
ATOM 1256 C CA . LYS A 1 158 ? -17.221 -7.079 15.081 1.00 81.12 158 LYS A CA 1
ATOM 1257 C C . LYS A 1 158 ? -16.965 -7.882 13.815 1.00 81.12 158 LYS A C 1
ATOM 1259 O O . LYS A 1 158 ? -16.478 -7.375 12.809 1.00 81.12 158 LYS A O 1
ATOM 1264 N N . GLN A 1 159 ? -17.392 -9.140 13.829 1.00 79.56 159 GLN A N 1
ATOM 1265 C CA . GLN A 1 159 ? -17.288 -10.023 12.664 1.00 79.56 159 GLN A CA 1
ATOM 1266 C C . GLN A 1 159 ? -18.051 -9.482 11.441 1.00 79.56 159 GLN A C 1
ATOM 1268 O O . GLN A 1 159 ? -17.652 -9.722 10.304 1.00 79.56 159 GLN A O 1
ATOM 1273 N N . SER A 1 160 ? -19.131 -8.730 11.669 1.00 82.00 160 SER A N 1
ATOM 1274 C CA . SER A 1 160 ? -19.947 -8.127 10.616 1.00 82.00 160 SER A CA 1
ATOM 1275 C C . SER A 1 160 ? -19.341 -6.864 10.006 1.00 82.00 160 SER A C 1
ATOM 1277 O O . SER A 1 160 ? -19.863 -6.405 8.993 1.00 82.00 160 SER A O 1
ATOM 1279 N N . ASP A 1 161 ? -18.249 -6.318 10.555 1.00 80.06 161 ASP A N 1
ATOM 1280 C CA . ASP A 1 161 ? -17.708 -5.007 10.162 1.00 80.06 161 ASP A CA 1
ATOM 1281 C C . ASP A 1 161 ? -17.307 -4.920 8.684 1.00 80.06 161 ASP A C 1
ATOM 1283 O O . ASP A 1 161 ? -17.328 -3.841 8.111 1.00 80.06 161 ASP A O 1
ATOM 1287 N N . GLY A 1 162 ? -17.002 -6.047 8.031 1.00 75.94 162 GLY A N 1
ATOM 1288 C CA . GLY A 1 162 ? -16.696 -6.085 6.594 1.00 75.94 162 GLY A CA 1
ATOM 1289 C C . GLY A 1 162 ? -17.920 -6.138 5.670 1.00 75.94 162 GLY A C 1
ATOM 1290 O O . GLY A 1 162 ? -17.762 -6.177 4.453 1.00 75.94 162 GLY A O 1
ATOM 1291 N N . THR A 1 163 ? -19.132 -6.212 6.225 1.00 81.50 163 THR A N 1
ATOM 1292 C CA . THR A 1 163 ? -20.381 -6.434 5.465 1.00 81.50 163 THR A CA 1
ATOM 1293 C C . THR A 1 163 ? -21.516 -5.503 5.878 1.00 81.50 163 THR A C 1
ATOM 1295 O O . THR A 1 163 ? -22.359 -5.154 5.051 1.00 81.50 163 THR A O 1
ATOM 1298 N N . ASP A 1 164 ? -21.536 -5.075 7.139 1.00 83.31 164 ASP A N 1
ATOM 1299 C CA . ASP A 1 164 ? -22.514 -4.137 7.664 1.00 83.31 164 ASP A CA 1
ATOM 1300 C C . ASP A 1 164 ? -22.076 -2.707 7.355 1.00 83.31 164 ASP A C 1
ATOM 1302 O O . ASP A 1 164 ? -21.164 -2.174 7.983 1.00 83.31 164 ASP A O 1
ATOM 1306 N N . LYS A 1 165 ? -22.757 -2.064 6.404 1.00 80.62 165 LYS A N 1
ATOM 1307 C CA . LYS A 1 165 ? -22.495 -0.669 6.014 1.00 80.62 165 LYS A CA 1
ATOM 1308 C C . LYS A 1 165 ? -22.692 0.328 7.160 1.00 80.62 165 LYS A C 1
ATOM 1310 O O . LYS A 1 165 ? -22.184 1.439 7.066 1.00 80.62 165 LYS A O 1
ATOM 1315 N N . ASN A 1 166 ? -23.419 -0.056 8.209 1.00 81.56 166 ASN A N 1
ATOM 1316 C CA . ASN A 1 166 ? -23.639 0.766 9.397 1.00 81.56 166 ASN A CA 1
ATOM 1317 C C . ASN A 1 166 ? -22.607 0.495 10.501 1.00 81.56 166 ASN A C 1
ATOM 1319 O O . ASN A 1 166 ? -22.702 1.084 11.576 1.00 81.56 166 ASN A O 1
ATOM 1323 N N . SER A 1 167 ? -21.639 -0.395 10.260 1.00 80.69 167 SER A N 1
ATOM 1324 C CA . SER A 1 167 ? -20.531 -0.617 11.181 1.00 80.69 167 SER A CA 1
ATOM 1325 C C . SER A 1 167 ? -19.742 0.672 11.403 1.00 80.69 167 SER A C 1
ATOM 1327 O O . SER A 1 167 ? -19.495 1.443 10.470 1.00 80.69 167 SER A O 1
ATOM 1329 N N . ASP A 1 168 ? -19.250 0.851 12.632 1.00 76.00 168 ASP A N 1
ATOM 1330 C CA . ASP A 1 168 ? -18.323 1.929 12.967 1.00 76.00 168 ASP A CA 1
ATOM 1331 C C . ASP A 1 168 ? -17.047 1.891 12.105 1.00 76.00 168 ASP A C 1
ATOM 1333 O O . ASP A 1 168 ? -16.402 2.922 11.919 1.00 76.00 168 ASP A O 1
ATOM 1337 N N . PHE A 1 169 ? -16.714 0.738 11.507 1.00 76.88 169 PHE A N 1
ATOM 1338 C CA . PHE A 1 169 ? -15.624 0.605 10.542 1.00 76.88 169 PHE A CA 1
ATOM 1339 C C . PHE A 1 169 ? -15.771 1.558 9.341 1.00 76.88 169 PHE A C 1
ATOM 1341 O O . PHE A 1 169 ? -14.782 2.138 8.886 1.00 76.88 169 PHE A O 1
ATOM 1348 N N . TYR A 1 170 ? -16.998 1.756 8.847 1.00 73.44 170 TYR A N 1
ATOM 1349 C CA . TYR A 1 170 ? -17.293 2.626 7.701 1.00 73.44 170 TYR A CA 1
ATOM 1350 C C . TYR A 1 170 ? -17.663 4.057 8.098 1.00 73.44 170 TYR A C 1
ATOM 1352 O O . TYR A 1 170 ? -17.943 4.879 7.223 1.00 73.44 170 TYR A O 1
ATOM 1360 N N . ARG A 1 171 ? -17.686 4.379 9.396 1.00 69.44 171 ARG A N 1
ATOM 1361 C CA . ARG A 1 171 ? -18.129 5.691 9.864 1.00 69.44 171 ARG A CA 1
ATOM 1362 C C . ARG A 1 171 ? -17.140 6.774 9.438 1.00 69.44 171 ARG A C 1
ATOM 1364 O O . ARG A 1 171 ? -15.964 6.741 9.802 1.00 69.44 171 ARG A O 1
ATOM 1371 N N . THR A 1 172 ? -17.643 7.759 8.706 1.00 57.94 172 THR A N 1
ATOM 1372 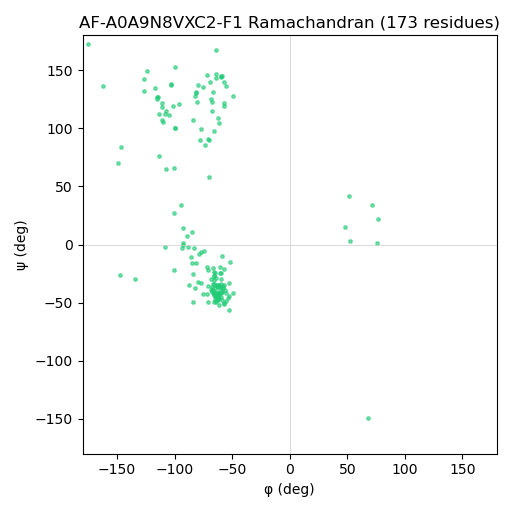C CA . THR A 1 172 ? -16.941 9.010 8.398 1.00 57.94 172 THR A CA 1
ATOM 1373 C C . THR A 1 172 ? -17.432 10.124 9.331 1.00 57.94 172 THR A C 1
ATOM 1375 O O . THR A 1 172 ? -18.578 10.058 9.790 1.00 57.94 172 THR A O 1
ATOM 1378 N N . PRO A 1 173 ? -16.618 11.154 9.628 1.00 51.69 173 PRO A N 1
ATOM 1379 C CA . PRO A 1 173 ? -17.093 12.346 10.331 1.00 51.69 173 PRO A CA 1
ATOM 1380 C C . PRO A 1 173 ? -18.286 12.961 9.581 1.00 51.69 173 PRO A C 1
ATOM 1382 O O . PRO A 1 173 ? -18.264 13.025 8.350 1.00 51.69 173 PRO A O 1
ATOM 1385 N N . GLN A 1 174 ? -19.338 13.359 10.302 1.00 44.44 174 GLN A N 1
ATOM 1386 C CA . GLN A 1 174 ? -20.459 14.092 9.702 1.00 44.44 174 GLN A CA 1
ATOM 1387 C C . GLN A 1 174 ? -20.030 15.545 9.452 1.00 44.44 174 GLN A C 1
ATOM 1389 O O . GLN A 1 174 ? -19.355 16.131 10.297 1.00 44.44 174 GLN A O 1
ATOM 1394 N N . ILE A 1 175 ? -20.379 16.058 8.269 1.00 41.16 175 ILE A N 1
ATOM 1395 C CA . ILE A 1 175 ? -20.121 17.428 7.793 1.00 41.16 175 ILE A CA 1
ATOM 1396 C C . ILE A 1 175 ? -21.213 18.353 8.326 1.00 41.16 175 ILE A C 1
ATOM 1398 O O . ILE A 1 175 ? -22.391 17.932 8.250 1.00 41.16 175 ILE A O 1
#

Sequence (175 aa):
MGEPPQLVMYASWDFQLSDDLRTMLAREFPKRYCEYQRDKVHMQTYLFLAGAGTGKSRNANEFHMSVLNSLSEHTALRVHVANAWVFRISFENGSSVEIGITAIGTRMLCALSMSCSKFGSVINDYEAPIHLIFFELIVRKNYTIFLVVDGLNQLMTKQSDGTDKNSDFYRTPQI

Foldseek 3Di:
DDDDPPPPPPDPDDDDDDPVVLQCLLPVVVVLVVVCVVDPVSPDDDDQDDDPPPCSLVCLQCVLVSSLVSNPVPVVVNVLSVQAAEAAAEPPPDPPDAAAPVSQLLSVVCVVVVDCPDSPVCVVVDDPVPSVVVVVVCVVVVHHYHYRYHPVVSNDPDPCQVPDCPDSNVDDDDD

Radius of gyration: 18.7 Å; Cα contacts (8 Å, |Δi|>4): 135; chains: 1; bounding box: 46×37×58 Å

Secondary structure (DSSP, 8-state):
-PPPP-------PPP---HHHHHHHHHHHHHHHHHHTT-GGG---------TTSSHHHHHHTHHHHHHHH-TT-HHHHHHHHT-EEEEEE-SS--TT--HHHHHHHHHHHHHHS--S-HHHHHHT--THHHHHHHHHHHHHT--EEEEEE-GGGG--SGGGGT-TTSGGGPPPP-

Nearest PDB structures (foldseek):
  7z15-assembly1_K  TM=2.702E-01  e=5.278E+00  Escherichia coli
  1fft-assembly2_H  TM=1.871E-01  e=6.675E+00  Escherichia coli

Solvent-accessible surface area (backbone atoms only — not comparable to full-atom values): 11023 Å² total; per-residue (Å²): 135,81,81,75,83,81,77,81,73,76,74,87,67,77,89,79,78,53,68,67,59,37,54,48,42,44,59,50,49,60,56,51,52,64,54,32,80,74,41,83,89,50,66,88,79,86,84,80,83,77,67,88,92,72,49,49,66,57,53,55,73,43,37,66,59,52,49,44,70,29,29,76,90,39,60,72,62,29,52,46,55,70,68,33,50,74,46,82,45,72,53,78,75,74,78,87,81,64,58,23,55,46,41,54,55,53,52,54,51,43,69,70,63,79,68,64,94,48,69,71,53,59,62,74,72,49,64,73,63,58,62,57,50,50,53,47,50,40,62,75,67,67,61,44,73,45,78,38,73,38,48,61,68,72,47,48,88,49,92,54,38,90,74,42,80,83,27,62,32,66,44,66,87,85,127